Protein AF-Q5GEM1-F1 (afdb_monomer_lite)

Foldseek 3Di:
DPDDDDDDFPDAQLQAVVRHQPPNHDPHGRALVVCCVVPVDDPVPCPAAEAEDEQWDKAFDDGDDPFFDPDVVQVLLQVLVVQADPPPRGGIGIGGDDPVVVVSSCVRRVHPYYDYPDPVSVD

Secondary structure (DSSP, 8-state):
----------S-GGG-TTTSSTTSS-SS--STHHHHHHH---GGG----EEEEESSEEE-SSS--TTB--SHHHHHHHHHTT-B-TTT-PBPEEE---HHHHHHHHHHHT--EEEEE-GGG--

Sequence (123 aa):
DGKDIMFEGAQGSLLDIDHGTYPYVTSSNTTAGGIATGSGFGPMYLDYILGITKAYTTRVGSGPFPTELFDDVGAFLAKRGHEFGATTGRARRCGWFDAVILRRAIEINSISGLCLTKLDVLD

pLDDT: mean 95.92, std 5.17, range [71.44, 98.75]

Structure (mmCIF, N/CA/C/O backbone):
data_AF-Q5GEM1-F1
#
_entry.id   AF-Q5GEM1-F1
#
loop_
_atom_site.group_PDB
_atom_site.id
_atom_site.type_symbol
_atom_site.label_atom_id
_atom_site.label_alt_id
_atom_site.label_comp_id
_atom_site.label_asym_id
_atom_site.label_entity_id
_atom_site.label_seq_id
_atom_site.pdbx_PDB_ins_code
_atom_site.Cartn_x
_atom_site.Cartn_y
_atom_site.Cartn_z
_atom_site.occupancy
_atom_site.B_iso_or_equiv
_atom_site.auth_seq_id
_atom_site.auth_comp_id
_atom_site.auth_asym_id
_atom_site.auth_atom_id
_atom_site.pdbx_PDB_model_num
ATOM 1 N N . ASP A 1 1 ? -26.932 7.403 14.876 1.00 78.12 1 ASP A N 1
ATOM 2 C CA . ASP A 1 1 ? -27.743 7.000 13.706 1.00 78.12 1 ASP A CA 1
ATOM 3 C C . ASP A 1 1 ? -27.438 5.610 13.146 1.00 78.12 1 ASP A C 1
ATOM 5 O O . ASP A 1 1 ? -28.176 5.195 12.265 1.00 78.12 1 ASP A O 1
ATOM 9 N N . GLY A 1 2 ? -26.402 4.887 13.612 1.00 85.56 2 GLY A N 1
ATOM 10 C CA . GLY A 1 2 ? -26.115 3.525 13.118 1.00 85.56 2 GLY A CA 1
ATOM 11 C C . GLY A 1 2 ? -25.787 3.461 11.623 1.00 85.56 2 GLY A C 1
ATOM 12 O O . GLY A 1 2 ? -26.094 2.469 10.976 1.00 85.56 2 GLY A O 1
ATOM 13 N N . LYS A 1 3 ? -25.242 4.549 11.069 1.00 93.62 3 LYS A N 1
ATOM 14 C CA . LYS A 1 3 ? -24.854 4.636 9.660 1.00 93.62 3 LYS A CA 1
ATOM 15 C C . LYS A 1 3 ? -23.455 4.068 9.479 1.00 93.62 3 LYS A C 1
ATOM 17 O O . LYS A 1 3 ? -22.603 4.278 10.341 1.00 93.62 3 LYS A O 1
ATOM 22 N N . ASP A 1 4 ? -23.229 3.454 8.330 1.00 95.31 4 ASP A N 1
ATOM 23 C CA . ASP A 1 4 ? -21.904 3.011 7.922 1.00 95.31 4 ASP A CA 1
ATOM 24 C C . ASP A 1 4 ? -21.006 4.213 7.602 1.00 95.31 4 ASP A C 1
ATOM 26 O O . ASP A 1 4 ? -21.454 5.226 7.051 1.00 95.31 4 ASP A O 1
ATOM 30 N N . ILE A 1 5 ? -19.727 4.095 7.952 1.00 96.19 5 ILE A N 1
ATOM 31 C CA . ILE A 1 5 ? -18.697 5.103 7.697 1.00 96.19 5 ILE A CA 1
ATOM 32 C C . ILE A 1 5 ? -17.590 4.441 6.883 1.00 96.19 5 ILE A C 1
ATOM 34 O O . ILE A 1 5 ? -17.138 3.348 7.211 1.00 96.19 5 ILE A O 1
ATOM 38 N N . MET A 1 6 ? -17.136 5.124 5.834 1.00 97.69 6 MET A N 1
ATOM 39 C CA . MET A 1 6 ? -15.976 4.710 5.051 1.00 97.69 6 MET A CA 1
ATOM 40 C C . MET A 1 6 ? -14.823 5.678 5.302 1.00 97.69 6 MET A C 1
ATOM 42 O O . MET A 1 6 ? -14.985 6.889 5.151 1.00 97.69 6 MET A O 1
ATOM 46 N N . PHE A 1 7 ? -13.657 5.134 5.644 1.00 98.12 7 PHE A N 1
ATOM 47 C CA . PHE A 1 7 ? -12.411 5.888 5.733 1.00 98.12 7 PHE A CA 1
ATOM 48 C C . PHE A 1 7 ? -11.565 5.609 4.492 1.00 98.12 7 PHE A C 1
ATOM 50 O O . PHE A 1 7 ? -11.200 4.466 4.226 1.00 98.12 7 PHE A O 1
ATOM 57 N N . GLU A 1 8 ? -11.243 6.655 3.736 1.00 98.25 8 GLU A N 1
ATOM 58 C CA . GLU A 1 8 ? -10.383 6.552 2.558 1.00 98.25 8 GLU A CA 1
ATOM 59 C C . GLU A 1 8 ? -8.937 6.900 2.929 1.00 98.25 8 GLU A C 1
ATOM 61 O O . GLU A 1 8 ? -8.621 8.037 3.281 1.00 98.25 8 GLU A O 1
ATOM 66 N N . GLY A 1 9 ? -8.048 5.908 2.858 1.00 96.44 9 GLY A N 1
ATOM 67 C CA . GLY A 1 9 ? -6.614 6.111 3.035 1.00 96.44 9 GLY A CA 1
ATOM 68 C C . GLY A 1 9 ? -5.961 6.647 1.761 1.00 96.44 9 GLY A C 1
ATOM 69 O O . GLY A 1 9 ? -6.189 6.128 0.670 1.00 96.44 9 GLY A O 1
ATOM 70 N N . ALA A 1 10 ? -5.098 7.650 1.902 1.00 95.56 10 ALA A N 1
ATOM 71 C CA . ALA A 1 10 ? -4.228 8.099 0.821 1.00 95.56 10 ALA A CA 1
ATOM 72 C C . ALA A 1 10 ? -2.866 7.389 0.883 1.00 95.56 10 ALA A C 1
ATOM 74 O O . ALA A 1 10 ? -2.405 6.983 1.948 1.00 95.56 10 ALA A O 1
ATOM 75 N N . GLN A 1 11 ? -2.182 7.321 -0.265 1.00 95.38 11 GLN A N 1
ATOM 76 C CA . GLN A 1 11 ? -0.851 6.714 -0.416 1.00 95.38 11 GLN A CA 1
ATOM 77 C C . GLN A 1 11 ? -0.881 5.187 -0.207 1.00 95.38 11 GLN A C 1
ATOM 79 O O . GLN A 1 11 ? -1.781 4.525 -0.714 1.00 95.38 11 GLN A O 1
ATOM 84 N N . GLY A 1 12 ? 0.138 4.596 0.420 1.00 96.06 12 GLY A N 1
ATOM 85 C CA . GLY A 1 12 ? 0.194 3.156 0.669 1.00 96.06 12 GLY A CA 1
ATOM 86 C C . GLY A 1 12 ? 1.157 2.830 1.801 1.00 96.06 12 GLY A C 1
ATOM 87 O O . GLY A 1 12 ? 2.094 3.587 2.033 1.00 96.06 12 GLY A O 1
ATOM 88 N N . SER A 1 13 ? 0.958 1.694 2.476 1.00 97.00 13 SER A N 1
ATOM 89 C CA . SER A 1 13 ? 1.590 1.404 3.775 1.00 97.00 13 SER A CA 1
ATOM 90 C C . SER A 1 13 ? 3.121 1.443 3.783 1.00 97.00 13 SER A C 1
ATOM 92 O O . SER A 1 13 ? 3.716 1.746 4.809 1.00 97.00 13 SER A O 1
ATOM 94 N N . LEU A 1 14 ? 3.785 1.186 2.651 1.00 96.62 14 LEU A N 1
ATOM 95 C CA . LEU A 1 14 ? 5.248 1.305 2.559 1.00 96.62 14 LEU A CA 1
ATOM 96 C C . LEU A 1 14 ? 5.770 2.746 2.431 1.00 96.62 14 LEU A C 1
ATOM 98 O O . LEU A 1 14 ? 6.984 2.959 2.391 1.00 96.62 14 LEU A O 1
ATOM 102 N N . LEU A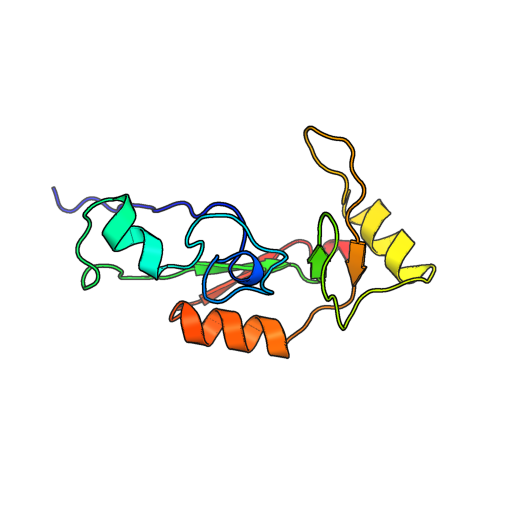 1 15 ? 4.873 3.726 2.373 1.00 97.88 15 LEU A N 1
ATOM 103 C CA . LEU A 1 15 ? 5.174 5.151 2.464 1.00 97.88 15 LEU A CA 1
ATOM 104 C C . LEU A 1 15 ? 4.843 5.722 3.848 1.00 97.88 15 LEU A C 1
ATOM 106 O O . LEU A 1 15 ? 5.004 6.922 4.032 1.00 97.88 15 LEU A O 1
ATOM 110 N N . ASP A 1 16 ? 4.393 4.900 4.798 1.00 98.50 16 ASP A N 1
ATOM 111 C CA . ASP A 1 16 ? 4.195 5.301 6.193 1.00 98.50 16 ASP A CA 1
ATOM 112 C C . ASP A 1 16 ? 5.500 5.836 6.804 1.00 98.50 16 ASP A C 1
ATOM 114 O O . ASP A 1 16 ? 6.572 5.286 6.544 1.00 98.50 16 ASP A O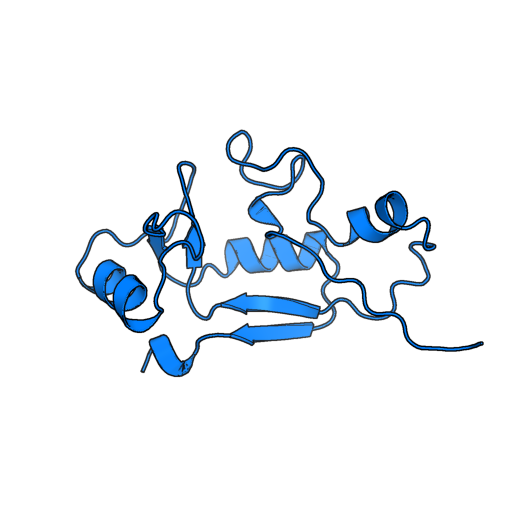 1
ATOM 118 N N . ILE A 1 17 ? 5.416 6.906 7.598 1.00 98.44 17 ILE A N 1
ATOM 119 C CA . ILE A 1 17 ? 6.593 7.552 8.191 1.00 98.44 17 ILE A CA 1
ATOM 120 C C . ILE A 1 17 ? 7.397 6.621 9.117 1.00 98.44 17 ILE A C 1
ATOM 122 O O . ILE A 1 17 ? 8.626 6.685 9.111 1.00 98.44 17 ILE A O 1
ATOM 126 N N . ASP A 1 18 ? 6.725 5.728 9.847 1.00 98.12 18 ASP A N 1
ATOM 127 C CA . ASP A 1 18 ? 7.344 4.836 10.834 1.00 98.12 18 ASP A CA 1
ATOM 128 C C . ASP A 1 18 ? 7.575 3.430 10.275 1.00 98.12 18 ASP A C 1
ATOM 130 O O . ASP A 1 18 ? 8.543 2.747 10.618 1.00 98.12 18 ASP A O 1
ATOM 134 N N . HIS A 1 19 ? 6.660 2.968 9.423 1.00 97.88 19 HIS A N 1
ATOM 135 C CA . HIS A 1 19 ? 6.623 1.579 8.963 1.00 97.88 19 HIS A CA 1
ATOM 136 C C . HIS A 1 19 ? 6.988 1.395 7.490 1.00 97.88 19 HIS A C 1
ATOM 138 O O . HIS A 1 19 ? 7.076 0.260 7.010 1.00 97.88 19 HIS A O 1
ATOM 144 N N . GLY A 1 20 ? 7.196 2.495 6.771 1.00 97.25 20 GLY A N 1
ATOM 145 C CA . GLY A 1 20 ? 7.608 2.489 5.382 1.00 97.25 20 GLY A CA 1
ATOM 146 C C . GLY A 1 20 ? 9.113 2.339 5.186 1.00 97.25 20 GLY A C 1
ATOM 147 O O . GLY A 1 20 ? 9.896 2.098 6.103 1.00 97.25 20 GLY A O 1
ATOM 148 N N . THR A 1 21 ? 9.544 2.495 3.937 1.00 97.12 21 THR A N 1
ATOM 149 C CA . THR A 1 21 ? 10.959 2.392 3.553 1.00 97.12 21 THR A CA 1
ATOM 150 C C . THR A 1 21 ? 11.727 3.680 3.863 1.00 97.12 21 THR A C 1
ATOM 152 O O . THR A 1 21 ? 12.175 4.362 2.938 1.00 97.12 21 THR A O 1
ATOM 155 N N . TYR A 1 22 ? 11.831 4.059 5.140 1.00 96.75 22 TYR A N 1
ATOM 156 C CA . TYR A 1 22 ? 12.516 5.284 5.571 1.00 96.75 22 TYR A CA 1
ATOM 157 C C . TYR A 1 22 ? 13.955 5.358 5.007 1.00 96.75 22 TYR A C 1
ATOM 159 O O . TYR A 1 22 ? 14.646 4.337 4.985 1.00 96.75 22 TYR A O 1
ATOM 167 N N . PRO A 1 23 ? 14.437 6.526 4.526 1.00 97.19 23 PRO A N 1
ATOM 168 C CA . PRO A 1 23 ? 13.798 7.852 4.534 1.00 97.19 23 PRO A CA 1
ATOM 169 C C . PRO A 1 23 ? 12.870 8.121 3.337 1.00 97.19 23 PRO A C 1
ATOM 171 O O . PRO A 1 23 ? 12.388 9.235 3.157 1.00 97.19 23 PRO A O 1
ATOM 174 N N . TYR A 1 24 ? 12.615 7.126 2.488 1.00 97.50 24 TYR A N 1
ATOM 175 C CA . TYR A 1 24 ? 11.839 7.276 1.257 1.00 97.50 24 TYR A CA 1
ATOM 176 C C . TYR A 1 24 ? 10.342 7.051 1.503 1.00 97.50 24 TYR A C 1
ATOM 178 O O . TYR A 1 24 ? 9.735 6.130 0.944 1.00 97.50 24 TYR A O 1
ATOM 186 N N . VAL A 1 25 ? 9.783 7.876 2.382 1.00 98.12 25 VAL A N 1
ATOM 187 C CA . VAL A 1 25 ? 8.419 7.789 2.917 1.00 98.12 25 VAL A CA 1
ATOM 188 C C . VAL A 1 25 ? 7.731 9.149 2.824 1.00 98.12 25 VAL A C 1
ATOM 190 O O . VAL A 1 25 ? 8.334 10.139 2.405 1.00 98.12 25 VAL A O 1
ATOM 193 N N . THR A 1 26 ? 6.450 9.204 3.171 1.00 97.06 26 THR A N 1
ATOM 194 C CA . THR A 1 26 ? 5.764 10.473 3.404 1.00 97.06 26 THR A CA 1
ATOM 195 C C . THR A 1 26 ? 5.964 10.952 4.843 1.00 97.06 26 THR A C 1
ATOM 197 O O . THR A 1 26 ? 6.618 10.294 5.646 1.00 97.06 26 THR A O 1
ATOM 200 N N . SER A 1 27 ? 5.419 12.120 5.169 1.00 97.31 27 SER A N 1
ATOM 201 C CA . SER A 1 27 ? 5.559 12.754 6.482 1.00 97.31 27 SER A CA 1
ATOM 202 C C . SER A 1 27 ? 4.426 12.406 7.454 1.00 97.31 27 SER A C 1
ATOM 204 O O . SER A 1 27 ? 4.267 13.086 8.463 1.00 97.31 27 SER A O 1
ATOM 206 N N . SER A 1 28 ? 3.602 11.406 7.140 1.00 97.56 28 SER A N 1
ATOM 207 C CA . SER A 1 28 ? 2.448 11.003 7.946 1.00 97.56 28 SER A CA 1
ATOM 208 C C . SER A 1 28 ? 2.301 9.488 7.996 1.00 97.56 28 SER A C 1
ATOM 210 O O . SER A 1 28 ? 2.879 8.757 7.186 1.00 97.56 28 SER A O 1
ATOM 212 N N . ASN A 1 29 ? 1.485 9.008 8.932 1.00 98.38 29 ASN A N 1
ATOM 213 C CA . ASN A 1 29 ? 1.068 7.615 8.929 1.00 98.38 29 ASN A CA 1
ATOM 214 C C . ASN A 1 29 ? 0.074 7.368 7.785 1.00 98.38 29 ASN A C 1
ATOM 216 O O . ASN A 1 29 ? -0.835 8.162 7.546 1.00 98.38 29 ASN A O 1
ATOM 220 N N . THR A 1 30 ? 0.274 6.266 7.070 1.00 98.38 30 THR A N 1
ATOM 221 C CA . THR A 1 30 ? -0.567 5.809 5.944 1.00 98.38 30 THR A CA 1
ATOM 222 C C . THR A 1 30 ? -1.196 4.447 6.224 1.00 98.38 30 THR A C 1
ATOM 224 O O . THR A 1 30 ? -1.828 3.837 5.363 1.00 98.38 30 THR A O 1
ATOM 227 N N . THR A 1 31 ? -0.987 3.947 7.437 1.00 98.31 31 THR A N 1
ATOM 228 C CA . THR A 1 31 ? -1.564 2.709 7.945 1.00 98.31 31 THR A CA 1
ATOM 229 C C . THR A 1 31 ? -2.941 2.955 8.560 1.00 98.31 31 THR A C 1
ATOM 231 O O . THR A 1 31 ? -3.300 4.084 8.899 1.00 98.31 31 THR A O 1
ATOM 234 N N . ALA A 1 32 ? -3.713 1.884 8.751 1.00 98.12 32 ALA A N 1
ATOM 235 C CA . ALA A 1 32 ? -5.040 1.925 9.362 1.00 98.12 32 ALA A CA 1
ATOM 236 C C . ALA A 1 32 ? -5.029 2.561 10.765 1.00 98.12 32 ALA A C 1
ATOM 238 O O . ALA A 1 32 ? -6.005 3.195 11.160 1.00 98.12 32 ALA A O 1
ATOM 239 N N . GLY A 1 33 ? -3.906 2.475 11.490 1.00 97.12 33 GLY A N 1
ATOM 240 C CA . GLY A 1 33 ? -3.732 3.142 12.784 1.00 97.12 33 GLY A CA 1
ATOM 241 C C . GLY A 1 33 ? -3.899 4.666 12.720 1.00 97.12 33 GLY A C 1
ATOM 242 O O . GLY A 1 33 ? -4.373 5.270 13.682 1.00 97.12 33 GLY A O 1
ATOM 243 N N . GLY A 1 34 ? -3.600 5.286 11.571 1.00 97.69 34 GLY A N 1
ATOM 244 C CA . GLY A 1 34 ? -3.791 6.720 11.346 1.00 97.69 34 GLY A CA 1
ATOM 245 C C . GLY A 1 34 ? -5.259 7.160 11.313 1.00 97.69 34 GLY A C 1
ATOM 246 O O . GLY A 1 34 ? -5.539 8.344 11.485 1.00 97.69 34 GLY A O 1
ATOM 247 N N . ILE A 1 35 ? -6.212 6.235 11.140 1.00 97.81 35 ILE A N 1
ATOM 248 C CA . ILE A 1 35 ? -7.645 6.565 11.129 1.00 97.81 35 ILE A CA 1
ATOM 249 C C . ILE A 1 35 ? -8.073 7.103 12.493 1.00 97.81 35 ILE A C 1
ATOM 251 O O . ILE A 1 35 ? -8.735 8.139 12.560 1.00 97.81 35 ILE A O 1
ATOM 255 N N . ALA A 1 36 ? -7.679 6.437 13.581 1.00 97.56 36 ALA A N 1
ATOM 256 C CA . ALA A 1 36 ? -8.117 6.816 14.919 1.00 97.56 36 ALA A CA 1
ATOM 257 C C . ALA A 1 36 ? -7.597 8.205 15.315 1.00 97.56 36 ALA A C 1
ATOM 259 O O . ALA A 1 36 ? -8.361 9.059 15.763 1.00 97.56 36 ALA A O 1
ATOM 260 N N . THR A 1 37 ? -6.309 8.464 15.086 1.00 97.50 37 THR A N 1
ATOM 261 C CA . THR A 1 37 ? -5.692 9.762 15.392 1.00 97.50 37 THR A CA 1
ATOM 262 C C . THR A 1 37 ? -6.132 10.864 14.427 1.00 97.50 37 THR A C 1
ATOM 264 O O . THR A 1 37 ? -6.304 12.002 14.855 1.00 97.50 37 THR A O 1
ATOM 267 N N . GLY A 1 38 ? -6.349 10.545 13.147 1.00 97.06 38 GLY A N 1
ATOM 268 C CA . GLY A 1 38 ? -6.714 11.519 12.116 1.00 97.06 38 GLY A CA 1
ATOM 269 C C . GLY A 1 38 ? -8.189 11.927 12.106 1.00 97.06 38 GLY A C 1
ATOM 270 O O . GLY A 1 38 ? -8.505 13.043 11.704 1.00 97.06 38 GLY A O 1
ATOM 271 N N . SER A 1 39 ? -9.095 11.052 12.552 1.00 96.62 39 SER A N 1
ATOM 272 C CA . SER A 1 39 ? -10.546 11.314 12.559 1.00 96.62 39 SER A CA 1
ATOM 273 C C . SER A 1 39 ? -11.146 11.489 13.956 1.00 96.62 39 SER A C 1
ATOM 275 O O . SER A 1 39 ? -12.271 11.970 14.082 1.00 96.62 39 SER A O 1
ATOM 277 N N . GLY A 1 40 ? -10.431 11.073 15.008 1.00 96.38 40 GLY A N 1
ATOM 278 C CA . GLY A 1 40 ? -10.977 10.958 16.361 1.00 96.38 40 GLY A CA 1
ATOM 279 C C . GLY A 1 40 ? -11.910 9.756 16.555 1.00 96.38 40 GLY A C 1
ATOM 280 O O . GLY A 1 40 ? -12.519 9.625 17.617 1.00 96.38 40 GLY A O 1
ATOM 281 N N . PHE A 1 41 ? -12.044 8.878 15.554 1.00 95.69 41 PHE A N 1
ATOM 282 C CA . PHE A 1 41 ? -12.853 7.669 15.660 1.00 95.69 41 PHE A CA 1
ATOM 283 C C . PHE A 1 41 ? -12.169 6.629 16.553 1.00 95.69 41 PHE A C 1
ATOM 285 O O . PHE A 1 41 ? -10.956 6.427 16.493 1.00 95.69 41 PHE A O 1
ATOM 292 N N . GLY A 1 42 ? -12.944 5.966 17.410 1.00 97.12 42 GLY A N 1
ATOM 293 C CA . GLY A 1 42 ? -12.394 4.989 18.346 1.00 97.12 42 GLY A CA 1
ATOM 294 C C . GLY A 1 42 ? -11.756 3.804 17.606 1.00 97.12 42 GLY A C 1
ATOM 295 O O . GLY A 1 42 ? -12.414 3.215 16.751 1.00 97.12 42 GLY A O 1
ATOM 296 N N . PRO A 1 43 ? -10.519 3.389 17.943 1.00 96.38 43 PRO A N 1
ATOM 297 C CA . PRO A 1 43 ? -9.833 2.308 17.229 1.00 96.38 43 PRO A CA 1
ATOM 298 C C . PRO A 1 43 ? -10.535 0.948 17.368 1.00 96.38 43 PRO A C 1
ATOM 300 O O . PRO A 1 43 ? -10.379 0.094 16.504 1.00 96.38 43 PRO A O 1
ATOM 303 N N . MET A 1 44 ? -11.337 0.748 18.422 1.00 97.06 44 MET A N 1
ATOM 304 C CA . MET A 1 44 ? -12.135 -0.474 18.604 1.00 97.06 44 MET A CA 1
ATOM 305 C C . MET A 1 44 ? -13.347 -0.571 17.666 1.00 97.06 44 MET A C 1
ATOM 307 O O . MET A 1 44 ? -14.000 -1.606 17.651 1.00 97.06 44 MET A O 1
ATOM 311 N N . TYR A 1 45 ? -13.663 0.492 16.924 1.00 95.62 45 TYR A N 1
ATOM 312 C CA . TYR A 1 45 ? -14.792 0.542 15.991 1.00 95.62 45 TYR A CA 1
ATOM 313 C C . TYR A 1 45 ? -14.355 0.354 14.528 1.00 95.62 45 TYR A C 1
ATOM 315 O O . TYR A 1 45 ? -15.130 0.596 13.609 1.00 95.62 45 TYR A O 1
ATOM 323 N N . LEU A 1 46 ? -13.094 -0.016 14.285 1.00 96.38 46 LEU A N 1
ATOM 324 C CA . LEU A 1 46 ? -12.619 -0.355 12.945 1.00 96.38 46 LEU A CA 1
ATOM 325 C C . LEU A 1 46 ? -13.039 -1.790 12.610 1.00 96.38 46 LEU A C 1
ATOM 327 O O . LEU A 1 46 ? -12.300 -2.738 12.867 1.00 96.38 46 LEU 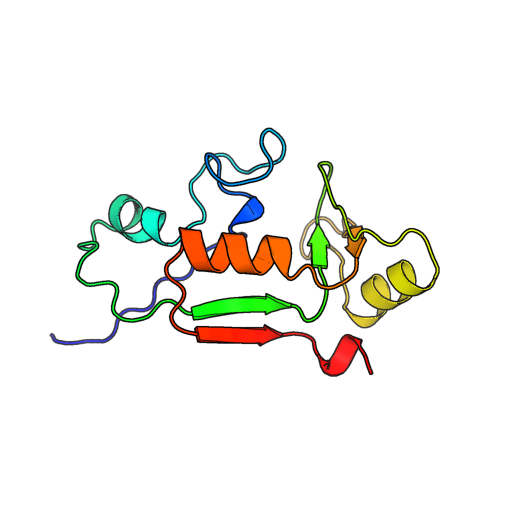A O 1
ATOM 331 N N . ASP A 1 47 ? -14.240 -1.931 12.052 1.00 97.00 47 ASP A N 1
ATOM 332 C CA . ASP A 1 47 ? -14.891 -3.233 11.852 1.00 97.00 47 ASP A CA 1
ATOM 333 C C . ASP A 1 47 ? -14.285 -4.058 10.704 1.00 97.00 47 ASP A C 1
ATOM 335 O O . ASP A 1 47 ? -14.219 -5.286 10.775 1.00 97.00 47 ASP A O 1
ATOM 339 N N . TYR A 1 48 ? -13.851 -3.396 9.628 1.00 98.38 48 TYR A N 1
ATOM 340 C CA . TYR A 1 48 ? -13.294 -4.049 8.445 1.00 98.38 48 TYR A CA 1
ATOM 341 C C . TYR A 1 48 ? -12.223 -3.183 7.786 1.00 98.38 48 TYR A C 1
ATOM 343 O O . TYR A 1 48 ? -12.444 -2.004 7.512 1.00 98.38 48 TYR A O 1
ATOM 351 N N . ILE A 1 49 ? -11.076 -3.785 7.471 1.00 98.62 49 ILE A N 1
ATOM 352 C CA . ILE A 1 49 ? -9.957 -3.108 6.810 1.00 98.62 49 ILE A CA 1
ATOM 353 C C . ILE A 1 49 ? -9.713 -3.772 5.455 1.00 98.62 49 ILE A C 1
ATOM 355 O O . ILE A 1 49 ? -9.191 -4.887 5.378 1.00 98.62 49 ILE A O 1
ATOM 359 N N . LEU A 1 50 ? -10.094 -3.083 4.375 1.00 98.75 50 LEU A N 1
ATOM 360 C CA . LEU A 1 50 ? -9.865 -3.539 3.005 1.00 98.75 50 LEU A CA 1
ATOM 361 C C . LEU A 1 50 ? -8.481 -3.089 2.519 1.00 98.75 50 LEU A C 1
ATOM 363 O O . LEU A 1 50 ? -8.229 -1.901 2.334 1.00 98.75 50 LEU A O 1
ATOM 367 N N . GLY A 1 51 ? -7.591 -4.042 2.260 1.00 98.50 51 GLY A N 1
ATOM 368 C CA . GLY A 1 51 ? -6.297 -3.782 1.642 1.00 98.50 51 GLY A CA 1
ATOM 369 C C . GLY A 1 51 ? -6.408 -3.690 0.125 1.00 98.50 51 GLY A C 1
ATOM 370 O O . GLY A 1 51 ? -6.828 -4.647 -0.522 1.00 98.50 51 GLY A O 1
ATOM 371 N N . ILE A 1 52 ? -5.983 -2.573 -0.463 1.00 98.56 52 ILE A N 1
ATOM 372 C CA . ILE A 1 52 ? -5.903 -2.437 -1.921 1.00 98.56 52 ILE A CA 1
ATOM 373 C C . ILE A 1 52 ? -4.493 -2.797 -2.373 1.00 98.56 52 ILE A C 1
ATOM 375 O O . ILE A 1 52 ? -3.520 -2.159 -1.973 1.00 98.56 52 ILE A O 1
ATOM 379 N N . THR A 1 53 ? -4.376 -3.807 -3.227 1.00 98.31 53 THR A N 1
ATOM 380 C CA . THR A 1 53 ? -3.095 -4.213 -3.806 1.00 98.31 53 THR A CA 1
ATOM 381 C C . THR A 1 53 ? -3.215 -4.365 -5.316 1.00 98.31 53 THR A C 1
ATOM 383 O O . THR A 1 53 ? -4.266 -4.722 -5.848 1.00 98.31 53 THR A O 1
ATOM 386 N N . LYS A 1 54 ? -2.150 -4.040 -6.042 1.00 98.44 54 LYS A N 1
ATOM 387 C CA . LYS A 1 54 ? -2.074 -4.256 -7.490 1.00 98.44 54 LYS A CA 1
ATOM 388 C C . LYS A 1 54 ? -1.529 -5.654 -7.771 1.00 98.44 54 LYS A C 1
ATOM 390 O O . LYS A 1 54 ? -0.776 -6.202 -6.971 1.00 98.44 54 LYS A O 1
ATOM 395 N N . ALA A 1 55 ? -1.837 -6.190 -8.948 1.00 98.44 55 ALA A N 1
ATOM 396 C CA . ALA A 1 55 ? -1.273 -7.448 -9.441 1.00 98.44 55 ALA A CA 1
ATOM 397 C C . ALA A 1 55 ? 0.248 -7.394 -9.704 1.00 98.44 55 ALA A C 1
ATOM 399 O O . ALA A 1 55 ? 0.879 -8.421 -9.922 1.00 98.44 55 ALA A O 1
ATOM 400 N N . TYR A 1 56 ? 0.848 -6.205 -9.655 1.00 98.50 56 TYR A N 1
ATOM 401 C CA . TYR A 1 56 ? 2.281 -5.944 -9.771 1.00 98.50 56 TYR A CA 1
ATOM 402 C C . TYR A 1 56 ? 2.640 -4.710 -8.934 1.00 98.50 56 TYR A C 1
ATOM 404 O O . TYR A 1 56 ? 1.767 -3.932 -8.545 1.00 98.50 56 TYR A O 1
ATOM 412 N N . THR A 1 57 ? 3.919 -4.499 -8.643 1.00 98.19 57 THR A N 1
ATOM 413 C CA . THR A 1 57 ? 4.350 -3.420 -7.748 1.00 98.19 57 THR A CA 1
ATOM 414 C C . THR A 1 57 ? 4.754 -2.183 -8.544 1.00 98.19 57 THR A C 1
ATOM 416 O O . THR A 1 57 ? 5.344 -2.276 -9.621 1.00 98.19 57 THR A O 1
ATOM 419 N N . THR A 1 58 ? 4.462 -0.997 -8.008 1.00 97.31 58 THR A N 1
ATOM 420 C CA . THR A 1 58 ? 4.894 0.275 -8.603 1.00 97.31 58 THR A CA 1
ATOM 421 C C . THR A 1 58 ? 5.389 1.244 -7.549 1.00 97.31 58 THR A C 1
ATOM 42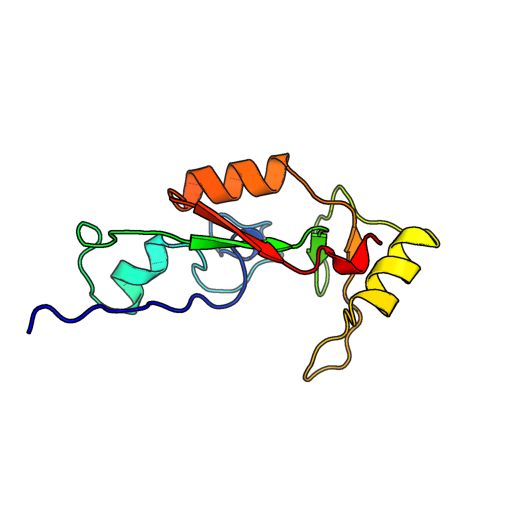3 O O . THR A 1 58 ? 4.790 1.332 -6.477 1.00 97.31 58 THR A O 1
ATOM 426 N N . ARG A 1 59 ? 6.398 2.049 -7.883 1.00 96.19 59 ARG A N 1
ATOM 427 C CA . ARG A 1 59 ? 6.935 3.094 -7.007 1.00 96.19 59 ARG A CA 1
ATOM 428 C C . ARG A 1 59 ? 7.160 4.392 -7.779 1.00 96.19 59 AR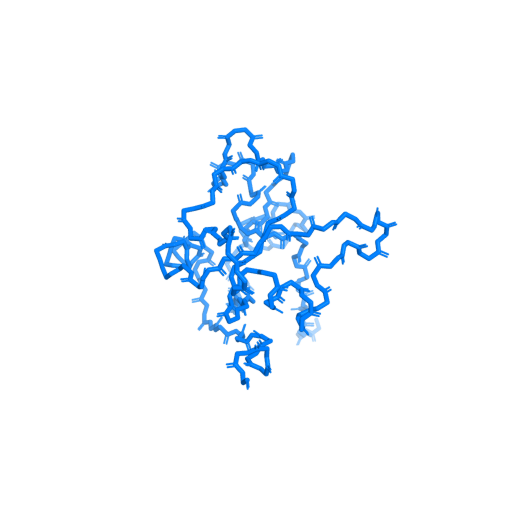G A C 1
ATOM 430 O O . ARG A 1 59 ? 7.711 4.384 -8.874 1.00 96.19 59 ARG A O 1
ATOM 437 N N . VAL A 1 60 ? 6.761 5.526 -7.202 1.00 93.62 60 VAL A N 1
ATOM 438 C CA . VAL A 1 60 ? 7.169 6.855 -7.691 1.00 93.62 60 VAL A CA 1
ATOM 439 C C . VAL A 1 60 ? 8.390 7.308 -6.897 1.00 93.62 60 VAL A C 1
ATOM 441 O O . VAL A 1 60 ? 8.386 7.239 -5.671 1.00 93.62 60 VAL A O 1
ATOM 444 N N . GLY A 1 61 ? 9.406 7.826 -7.587 1.00 90.06 61 GLY A N 1
ATOM 445 C CA . GLY A 1 61 ? 10.604 8.372 -6.950 1.00 90.06 61 GLY A CA 1
ATOM 446 C C . GLY A 1 61 ? 11.626 7.315 -6.519 1.00 90.06 61 GLY A C 1
ATOM 447 O O . GLY A 1 61 ? 11.587 6.151 -6.929 1.00 90.06 61 GLY A O 1
ATOM 448 N N . SER A 1 62 ? 12.589 7.754 -5.711 1.00 92.56 62 SER A N 1
ATOM 449 C CA . SER A 1 62 ? 13.700 6.937 -5.222 1.00 92.56 62 SER A CA 1
ATOM 450 C C . SER A 1 62 ? 13.287 6.014 -4.068 1.00 92.56 62 SER A C 1
ATOM 452 O O . SER A 1 62 ? 12.152 6.050 -3.584 1.00 92.56 62 SER A O 1
ATOM 454 N N . GLY A 1 63 ? 14.215 5.151 -3.657 1.00 96.12 63 GLY A N 1
ATOM 455 C CA . GLY A 1 63 ? 14.063 4.212 -2.548 1.00 96.12 63 GLY A CA 1
ATOM 456 C C . GLY A 1 63 ? 14.117 2.750 -2.984 1.00 96.12 63 GLY A C 1
ATOM 457 O O . GLY A 1 63 ? 14.096 2.466 -4.188 1.00 96.12 63 GLY A O 1
ATOM 458 N N . PRO A 1 64 ? 14.215 1.821 -2.022 1.00 97.06 64 PRO A N 1
ATOM 459 C CA . PRO A 1 64 ? 14.373 0.405 -2.313 1.00 97.06 64 PRO A CA 1
ATOM 460 C C . PRO A 1 64 ? 13.143 -0.141 -3.036 1.00 97.06 64 PRO A C 1
ATOM 462 O O . PRO A 1 64 ? 12.002 0.240 -2.745 1.00 97.06 64 PRO A O 1
ATOM 465 N N . PHE A 1 65 ? 13.403 -1.025 -3.995 1.00 98.25 65 PHE A N 1
ATOM 466 C CA . PHE A 1 65 ? 12.380 -1.725 -4.753 1.00 98.25 65 PHE A CA 1
ATOM 467 C C . PHE A 1 65 ? 12.916 -3.106 -5.177 1.00 98.25 65 PHE A C 1
ATOM 469 O O . PHE A 1 65 ? 13.495 -3.234 -6.251 1.00 98.25 65 PHE A O 1
ATOM 476 N N . PRO A 1 66 ? 12.781 -4.131 -4.313 1.00 98.06 66 PRO A N 1
ATOM 477 C CA . PRO A 1 66 ? 13.419 -5.434 -4.521 1.00 98.06 66 PRO A CA 1
ATOM 478 C C . PRO A 1 66 ? 13.021 -6.142 -5.819 1.00 98.06 66 PRO A C 1
ATOM 480 O O . PRO A 1 66 ? 13.841 -6.829 -6.414 1.00 98.06 66 PRO A O 1
ATOM 483 N N . THR A 1 67 ? 11.773 -5.966 -6.256 1.00 98.38 67 THR A N 1
ATOM 484 C CA . THR A 1 67 ? 11.215 -6.619 -7.446 1.00 98.38 67 THR A CA 1
ATOM 485 C C . THR A 1 67 ? 11.200 -5.724 -8.684 1.00 98.38 67 THR A C 1
ATOM 487 O O . THR A 1 67 ? 10.490 -6.032 -9.641 1.00 98.38 67 THR A O 1
ATOM 490 N N . GLU A 1 68 ? 11.935 -4.608 -8.672 1.00 98.62 68 GLU A N 1
ATOM 491 C CA . GLU A 1 68 ? 11.996 -3.687 -9.807 1.00 98.62 68 GLU A CA 1
ATOM 492 C C . GLU A 1 68 ? 12.513 -4.368 -11.077 1.00 98.62 68 GLU A C 1
ATOM 494 O O . GLU A 1 68 ? 13.481 -5.127 -11.050 1.00 98.62 68 GLU A O 1
ATOM 499 N N . LEU A 1 69 ? 11.862 -4.055 -12.196 1.00 98.50 69 LEU A N 1
ATOM 500 C CA . LEU A 1 69 ? 12.194 -4.572 -13.514 1.00 98.50 69 LEU A CA 1
ATOM 501 C C . LEU A 1 69 ? 12.839 -3.481 -14.366 1.00 98.50 69 LEU A C 1
ATOM 503 O O . LEU A 1 69 ? 12.254 -2.421 -14.592 1.00 98.50 69 LEU A O 1
ATOM 507 N N . PHE A 1 70 ? 14.041 -3.776 -14.857 1.00 97.88 70 PHE A N 1
ATOM 508 C CA . PHE A 1 70 ? 14.834 -2.901 -15.730 1.00 97.88 70 PHE A CA 1
ATOM 509 C C . PHE A 1 70 ? 14.852 -3.381 -17.189 1.00 97.88 70 PHE A C 1
ATOM 511 O O . PHE A 1 70 ? 15.681 -2.936 -17.980 1.00 97.88 70 PHE A O 1
ATOM 518 N N . ASP A 1 71 ? 13.969 -4.315 -17.526 1.00 97.94 71 ASP A N 1
ATOM 519 C CA . ASP A 1 71 ? 13.861 -4.964 -18.826 1.00 97.94 71 ASP A CA 1
ATOM 520 C C . ASP A 1 71 ? 12.546 -4.598 -19.540 1.00 97.94 71 ASP A C 1
ATOM 522 O O . ASP A 1 71 ? 11.757 -3.756 -19.088 1.00 97.94 71 ASP A O 1
ATOM 526 N N . ASP A 1 72 ? 12.305 -5.249 -20.678 1.00 97.94 72 ASP A N 1
ATOM 527 C CA . ASP A 1 72 ? 11.119 -5.028 -21.505 1.00 97.94 72 ASP A CA 1
ATOM 528 C C . ASP A 1 72 ? 9.811 -5.370 -20.774 1.00 97.94 72 ASP A C 1
ATOM 530 O O . ASP A 1 72 ? 8.765 -4.797 -21.090 1.00 97.94 72 ASP A O 1
ATOM 534 N N . VAL A 1 73 ? 9.851 -6.246 -19.762 1.00 98.06 73 VAL A N 1
ATOM 535 C CA . VAL A 1 73 ? 8.674 -6.574 -18.946 1.00 98.06 73 VAL A CA 1
ATOM 536 C C . VAL A 1 73 ? 8.306 -5.389 -18.058 1.00 98.06 73 VAL A C 1
ATOM 538 O O . VAL A 1 73 ? 7.136 -5.007 -17.991 1.00 98.06 73 VAL A O 1
ATOM 541 N N . GLY A 1 74 ? 9.292 -4.740 -17.433 1.00 97.69 74 GLY A N 1
ATOM 542 C CA . GLY A 1 74 ? 9.071 -3.502 -16.681 1.00 97.69 74 GLY A CA 1
ATOM 543 C C . GLY A 1 74 ? 8.451 -2.398 -17.544 1.00 97.69 74 GLY A C 1
ATOM 544 O O . GLY A 1 74 ? 7.483 -1.749 -17.134 1.00 97.69 74 GLY A O 1
ATOM 545 N N . ALA A 1 75 ? 8.956 -2.230 -18.770 1.00 96.62 75 ALA A N 1
ATOM 546 C CA . ALA A 1 75 ? 8.419 -1.271 -19.736 1.00 96.62 75 ALA A CA 1
ATOM 547 C C . ALA A 1 75 ? 6.991 -1.627 -20.192 1.00 96.62 75 ALA A C 1
ATOM 549 O O . ALA A 1 75 ? 6.136 -0.742 -20.314 1.00 96.62 75 ALA A O 1
ATOM 550 N N . PHE A 1 76 ? 6.711 -2.915 -20.402 1.00 97.44 76 PHE A N 1
ATOM 551 C CA . PHE A 1 76 ? 5.383 -3.419 -20.738 1.00 97.44 76 PHE A CA 1
ATOM 552 C C . PHE A 1 76 ? 4.363 -3.111 -19.637 1.00 97.44 76 PHE A C 1
ATOM 554 O O . PHE A 1 76 ? 3.332 -2.499 -19.927 1.00 97.44 76 PHE A O 1
ATOM 561 N N . LEU A 1 77 ? 4.675 -3.446 -18.378 1.00 98.12 77 LEU A N 1
ATOM 562 C CA . LEU A 1 77 ? 3.810 -3.160 -17.228 1.00 98.12 77 LEU A CA 1
ATOM 563 C C . LEU A 1 77 ? 3.532 -1.660 -17.100 1.00 98.12 77 LEU A C 1
ATOM 565 O O . LEU A 1 77 ? 2.383 -1.257 -16.909 1.00 98.12 77 LEU A O 1
ATOM 569 N N . ALA A 1 78 ? 4.563 -0.825 -17.265 1.00 96.44 78 ALA A N 1
ATOM 570 C CA . ALA A 1 78 ? 4.415 0.622 -17.177 1.00 96.44 78 ALA A CA 1
ATOM 571 C C . ALA A 1 78 ? 3.468 1.174 -18.255 1.00 96.44 78 ALA A C 1
ATOM 573 O O . ALA A 1 78 ? 2.601 2.004 -17.968 1.00 96.44 78 ALA A O 1
ATOM 574 N N . LYS A 1 79 ? 3.612 0.688 -19.495 1.00 95.75 79 LYS A N 1
ATOM 575 C CA . LYS A 1 79 ? 2.787 1.103 -20.632 1.00 95.75 79 LYS A CA 1
ATOM 576 C C . LYS A 1 79 ? 1.353 0.601 -20.502 1.00 95.75 79 LYS A C 1
ATOM 578 O O . LYS A 1 79 ? 0.439 1.417 -20.527 1.00 95.75 79 LYS A O 1
ATOM 583 N N . ARG A 1 80 ? 1.144 -0.711 -20.354 1.00 97.12 80 ARG A N 1
ATOM 584 C CA . ARG A 1 80 ? -0.196 -1.324 -20.299 1.00 97.12 80 ARG A CA 1
ATOM 585 C C . ARG A 1 80 ? -0.966 -0.888 -19.052 1.00 97.12 80 ARG A C 1
ATOM 587 O O . ARG A 1 80 ? -2.161 -0.640 -19.118 1.00 97.12 80 ARG A O 1
ATOM 594 N N . GLY A 1 81 ? -0.265 -0.698 -17.937 1.00 96.62 81 GLY A N 1
ATOM 595 C CA . GLY A 1 81 ? -0.835 -0.200 -16.693 1.00 96.62 81 GLY A CA 1
ATOM 596 C C . GLY A 1 81 ? -1.099 1.306 -16.637 1.00 96.62 81 GLY A C 1
ATOM 597 O O . GLY A 1 81 ? -1.620 1.768 -15.620 1.00 96.62 81 GLY A O 1
ATOM 598 N N . HIS A 1 82 ? -0.732 2.077 -17.668 1.00 95.19 82 HIS A N 1
ATOM 599 C CA . HIS A 1 82 ? -0.746 3.546 -17.651 1.00 95.19 82 HIS A CA 1
ATOM 600 C C . HIS A 1 82 ? -0.055 4.122 -16.399 1.00 95.19 82 HIS A C 1
ATOM 602 O O . HIS A 1 82 ? -0.588 4.987 -15.703 1.00 95.19 82 HIS A O 1
ATOM 608 N N . GLU A 1 83 ? 1.132 3.615 -16.064 1.00 95.38 83 GLU A N 1
ATOM 609 C CA . GLU A 1 83 ? 1.833 3.928 -14.815 1.00 95.38 83 GLU A CA 1
ATOM 610 C C . GLU A 1 83 ? 2.649 5.230 -14.909 1.00 95.38 83 GLU A C 1
ATOM 612 O O . GLU A 1 83 ? 3.854 5.290 -14.656 1.00 95.38 83 GLU A O 1
ATOM 617 N N . PHE A 1 84 ? 1.939 6.311 -15.222 1.00 89.31 84 PHE A N 1
ATOM 618 C CA . PHE A 1 84 ? 2.437 7.682 -15.234 1.00 89.31 84 PHE A CA 1
ATOM 619 C C . PHE A 1 84 ? 1.669 8.513 -14.204 1.00 89.31 84 PHE A C 1
ATOM 621 O O . PHE A 1 84 ? 0.473 8.320 -13.979 1.00 89.31 84 PHE A O 1
ATOM 628 N N . GLY A 1 85 ? 2.359 9.422 -13.515 1.00 78.19 85 GLY A N 1
ATOM 629 C CA . GLY A 1 85 ? 1.737 10.280 -12.510 1.00 78.19 85 GLY A CA 1
ATOM 630 C C . GLY A 1 85 ? 0.640 11.155 -13.120 1.00 78.19 85 GLY A C 1
ATOM 631 O O . GLY A 1 85 ? 0.923 11.933 -14.024 1.00 78.19 85 GLY A O 1
ATOM 632 N N . ALA A 1 86 ? -0.579 11.082 -12.575 1.00 72.94 86 ALA A N 1
ATOM 633 C CA . ALA A 1 86 ? -1.755 11.794 -13.093 1.00 72.94 86 ALA A CA 1
ATOM 634 C C . ALA A 1 86 ? -1.583 13.324 -13.181 1.00 72.94 86 ALA A C 1
ATOM 636 O O . ALA A 1 86 ? -2.194 13.962 -14.029 1.00 72.94 86 ALA A O 1
ATOM 637 N N . THR A 1 87 ? -0.743 13.911 -12.323 1.00 75.50 87 THR A N 1
ATOM 638 C CA . THR A 1 87 ? -0.494 15.364 -12.291 1.00 75.50 87 THR A CA 1
ATOM 639 C C . THR A 1 87 ? 0.895 15.734 -12.807 1.00 75.50 87 THR A C 1
ATOM 641 O O . THR A 1 87 ? 1.057 16.721 -13.510 1.00 75.50 87 THR A O 1
ATOM 644 N N . THR A 1 88 ? 1.922 14.959 -12.444 1.00 71.44 88 THR A N 1
ATOM 645 C CA . THR A 1 88 ? 3.328 15.312 -12.713 1.00 71.44 88 THR A CA 1
ATOM 646 C C . THR A 1 88 ? 3.888 14.683 -13.985 1.00 71.44 88 THR A C 1
ATOM 648 O O . THR A 1 88 ? 5.009 15.006 -14.365 1.00 71.44 88 THR A O 1
ATOM 651 N N . GLY A 1 89 ? 3.178 13.725 -14.589 1.00 78.19 89 GLY A N 1
ATOM 652 C CA . GLY A 1 89 ? 3.679 12.927 -15.711 1.00 78.19 89 GLY A CA 1
ATOM 653 C C . GLY A 1 89 ? 4.873 12.030 -15.366 1.00 78.19 89 GLY A C 1
ATOM 654 O O . GLY A 1 89 ? 5.423 11.377 -16.249 1.00 78.19 89 GLY A O 1
ATOM 655 N N . ARG A 1 90 ? 5.301 11.969 -14.094 1.00 84.69 90 ARG A N 1
ATOM 656 C CA . ARG A 1 90 ? 6.461 11.167 -13.686 1.00 84.69 90 ARG A CA 1
ATOM 657 C C . ARG A 1 90 ? 6.173 9.686 -13.899 1.00 84.69 90 ARG A C 1
ATOM 659 O O . ARG A 1 90 ? 5.195 9.168 -13.356 1.00 84.69 90 ARG A O 1
ATOM 666 N N . ALA A 1 91 ? 7.044 9.020 -14.650 1.00 89.38 91 ALA A N 1
ATOM 667 C CA . ALA A 1 91 ? 6.997 7.577 -14.817 1.00 89.38 91 ALA A CA 1
ATOM 668 C C . ALA A 1 91 ? 7.172 6.882 -13.460 1.00 89.38 91 ALA A C 1
ATOM 670 O O . ALA A 1 91 ? 8.012 7.275 -12.641 1.00 89.38 91 ALA A O 1
ATOM 671 N N . ARG A 1 92 ? 6.360 5.858 -13.214 1.00 95.50 92 ARG A N 1
ATOM 672 C CA . ARG A 1 92 ? 6.528 4.965 -12.070 1.00 95.50 92 ARG A CA 1
ATOM 673 C C . ARG A 1 92 ? 7.516 3.871 -12.435 1.00 95.50 92 ARG A C 1
ATOM 675 O O . ARG A 1 92 ? 7.445 3.282 -13.509 1.00 95.50 92 ARG A O 1
ATOM 682 N N . ARG A 1 93 ? 8.390 3.558 -11.488 1.00 97.25 93 ARG A N 1
ATOM 683 C CA . ARG A 1 93 ? 9.163 2.318 -11.492 1.00 97.25 93 ARG A CA 1
ATOM 684 C C . ARG A 1 93 ? 8.176 1.166 -11.357 1.00 97.25 93 ARG A C 1
ATOM 686 O O . ARG A 1 93 ? 7.259 1.264 -10.535 1.00 97.25 93 ARG A O 1
ATOM 693 N N . CYS A 1 94 ? 8.354 0.108 -12.138 1.00 98.31 94 CYS A N 1
ATOM 694 C CA . CYS A 1 94 ? 7.472 -1.058 -12.155 1.00 98.31 94 CYS A CA 1
ATOM 695 C C . CYS A 1 94 ? 8.260 -2.321 -11.811 1.00 98.31 94 CYS A C 1
ATOM 697 O O . CYS A 1 94 ? 9.460 -2.403 -12.060 1.00 98.31 94 CYS A O 1
ATOM 699 N N . GLY A 1 95 ? 7.585 -3.292 -11.212 1.00 98.50 95 GLY A N 1
ATOM 700 C CA . GLY A 1 95 ? 8.206 -4.519 -10.748 1.00 98.50 95 GLY A CA 1
ATOM 701 C C . GLY A 1 95 ? 7.183 -5.601 -10.461 1.00 98.50 95 GLY A C 1
ATOM 702 O O . GLY A 1 95 ? 5.980 -5.336 -10.436 1.00 98.50 95 GLY A O 1
ATOM 703 N N . TRP A 1 96 ? 7.651 -6.820 -10.215 1.00 98.69 96 TRP A N 1
ATOM 704 C CA . TRP A 1 96 ? 6.758 -7.925 -9.879 1.00 98.69 96 TRP A CA 1
ATOM 705 C C . TRP A 1 96 ? 5.992 -7.681 -8.580 1.00 98.69 96 TRP A C 1
ATOM 707 O O . TRP A 1 96 ? 6.395 -6.892 -7.716 1.00 98.69 96 TRP A O 1
ATOM 717 N N . PHE A 1 97 ? 4.873 -8.387 -8.441 1.00 98.44 97 PHE A N 1
ATOM 718 C CA . PHE A 1 97 ? 4.171 -8.506 -7.172 1.00 98.44 97 PHE A CA 1
ATOM 719 C C . PHE A 1 97 ? 5.125 -8.995 -6.077 1.00 98.44 97 PHE A C 1
ATOM 721 O O . PHE A 1 97 ? 5.827 -9.990 -6.256 1.00 98.44 97 PHE A O 1
ATOM 728 N N . ASP A 1 98 ? 5.137 -8.299 -4.943 1.00 98.25 98 ASP A N 1
ATOM 729 C CA . ASP A 1 98 ? 5.977 -8.644 -3.799 1.00 98.25 98 ASP A CA 1
ATOM 730 C C . ASP A 1 98 ? 5.107 -9.127 -2.629 1.00 98.25 98 ASP A C 1
ATOM 732 O O . ASP A 1 98 ? 4.511 -8.346 -1.880 1.00 98.25 98 ASP A O 1
ATOM 736 N N . ALA A 1 99 ? 5.037 -10.450 -2.473 1.00 98.00 99 ALA A N 1
ATOM 737 C CA . ALA A 1 99 ? 4.270 -11.090 -1.409 1.00 98.00 99 ALA A CA 1
ATOM 738 C C . ALA A 1 99 ? 4.857 -10.839 -0.008 1.00 98.00 99 ALA A C 1
ATOM 740 O O . ALA A 1 99 ? 4.120 -10.867 0.978 1.00 98.00 99 ALA A O 1
ATOM 741 N N . VAL A 1 100 ? 6.168 -10.594 0.103 1.00 98.25 100 VAL A N 1
ATOM 742 C CA . VAL A 1 100 ? 6.832 -10.334 1.390 1.00 98.25 100 VAL A CA 1
ATOM 743 C C . VAL A 1 100 ? 6.421 -8.959 1.903 1.00 98.25 100 VAL A C 1
ATOM 745 O O . VAL A 1 100 ? 6.029 -8.821 3.064 1.00 98.25 100 VAL A O 1
ATOM 748 N N . ILE A 1 101 ? 6.434 -7.961 1.019 1.00 96.50 101 ILE A N 1
ATOM 749 C CA . ILE A 1 101 ? 5.926 -6.618 1.303 1.00 96.50 101 ILE A CA 1
ATOM 750 C C . ILE A 1 101 ? 4.428 -6.658 1.614 1.00 96.50 101 ILE A C 1
ATOM 752 O O . ILE A 1 101 ? 3.998 -6.047 2.596 1.00 96.50 101 ILE A O 1
ATOM 756 N N . LEU A 1 102 ? 3.629 -7.393 0.829 1.00 98.19 102 LEU A N 1
ATOM 757 C CA . LEU A 1 102 ? 2.192 -7.491 1.085 1.00 98.19 102 LEU A CA 1
ATOM 758 C C . LEU A 1 102 ? 1.905 -8.122 2.451 1.00 98.19 102 LEU A C 1
ATOM 760 O O . LEU A 1 102 ? 1.074 -7.600 3.189 1.00 98.19 102 LEU A O 1
ATOM 764 N N . ARG A 1 103 ? 2.615 -9.194 2.826 1.00 98.31 103 ARG A N 1
ATOM 765 C CA . ARG A 1 103 ? 2.480 -9.808 4.155 1.00 98.31 103 ARG A CA 1
ATOM 766 C C . ARG A 1 103 ? 2.741 -8.792 5.263 1.00 98.31 103 ARG A C 1
ATOM 768 O O . ARG A 1 103 ? 1.958 -8.701 6.202 1.00 98.31 103 ARG A O 1
ATOM 775 N N . ARG A 1 104 ? 3.792 -7.979 5.128 1.00 97.88 104 ARG A N 1
ATOM 776 C CA . ARG A 1 104 ? 4.102 -6.924 6.100 1.00 97.88 104 ARG A CA 1
ATOM 777 C C . ARG A 1 104 ? 2.991 -5.870 6.182 1.00 97.88 104 ARG A C 1
ATOM 779 O O . ARG A 1 104 ? 2.649 -5.435 7.278 1.00 97.88 104 ARG A O 1
ATOM 786 N N . ALA A 1 105 ? 2.401 -5.489 5.049 1.00 98.06 105 ALA A N 1
ATOM 787 C CA . ALA A 1 105 ? 1.258 -4.578 5.024 1.00 98.06 105 ALA A CA 1
ATOM 788 C C . ALA A 1 105 ? 0.009 -5.190 5.685 1.00 98.06 105 ALA A C 1
ATOM 790 O O . ALA A 1 105 ? -0.692 -4.487 6.409 1.00 98.06 105 ALA A O 1
ATOM 791 N N . ILE A 1 106 ? -0.244 -6.489 5.491 1.00 98.56 106 ILE A N 1
ATOM 792 C CA . ILE A 1 106 ? -1.328 -7.220 6.167 1.00 98.56 106 ILE A CA 1
ATOM 793 C C . ILE A 1 106 ? -1.138 -7.184 7.685 1.00 98.56 106 ILE A C 1
ATOM 795 O O . ILE A 1 106 ? -2.073 -6.826 8.396 1.00 98.56 106 ILE A O 1
ATOM 799 N N . GLU A 1 1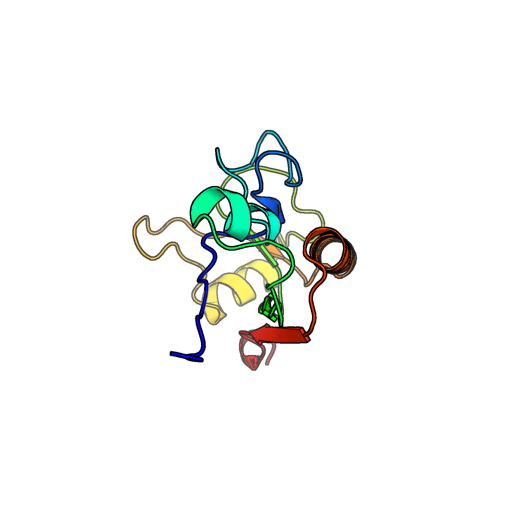07 ? 0.067 -7.497 8.166 1.00 98.31 107 GLU A N 1
ATOM 800 C CA . GLU A 1 107 ? 0.393 -7.528 9.597 1.00 98.31 107 GLU A CA 1
ATOM 801 C C . GLU A 1 107 ? 0.214 -6.164 10.276 1.00 98.31 107 GLU A C 1
ATOM 803 O O . GLU A 1 107 ? -0.374 -6.092 11.349 1.00 98.31 107 GLU A O 1
ATOM 808 N N . ILE A 1 108 ? 0.705 -5.078 9.668 1.00 97.94 108 ILE A N 1
ATOM 809 C CA . ILE A 1 108 ? 0.653 -3.742 10.290 1.00 97.94 108 ILE A CA 1
ATOM 810 C C . ILE A 1 108 ? -0.775 -3.181 10.324 1.00 97.94 108 ILE A C 1
ATOM 812 O O . ILE A 1 108 ? -1.131 -2.455 11.248 1.00 97.94 108 ILE A O 1
ATOM 816 N N . ASN A 1 109 ? -1.585 -3.485 9.310 1.00 98.44 109 ASN A N 1
ATOM 817 C CA . ASN A 1 109 ? -2.919 -2.905 9.173 1.00 98.44 109 ASN A CA 1
ATOM 818 C C . ASN A 1 109 ? -4.039 -3.819 9.672 1.00 98.44 109 ASN A C 1
ATOM 820 O O . ASN A 1 109 ? -5.186 -3.403 9.609 1.00 98.44 109 ASN A O 1
ATOM 824 N N . SER A 1 110 ? -3.751 -5.047 10.115 1.00 98.06 110 SER A N 1
ATOM 825 C CA . SER A 1 110 ? -4.782 -6.034 10.476 1.00 98.06 110 SER A CA 1
ATOM 826 C C . SER A 1 110 ? -5.826 -6.226 9.361 1.00 98.06 110 SER A C 1
ATOM 828 O O . SER A 1 110 ? -7.032 -6.198 9.603 1.00 98.06 110 SER A O 1
ATOM 830 N N . ILE A 1 111 ? -5.356 -6.370 8.116 1.00 98.56 111 ILE A N 1
ATOM 831 C CA . ILE A 1 111 ? -6.211 -6.404 6.918 1.00 98.56 111 ILE A CA 1
ATOM 832 C C . ILE A 1 111 ? -7.219 -7.559 6.998 1.00 98.56 111 ILE A C 1
ATOM 834 O O . ILE A 1 111 ? -6.837 -8.716 7.162 1.00 98.56 111 ILE A O 1
ATOM 838 N N . SER A 1 112 ? -8.502 -7.242 6.817 1.00 98.62 112 SER A N 1
ATOM 839 C CA . SER A 1 112 ? -9.617 -8.198 6.839 1.00 98.62 112 SER A CA 1
ATOM 840 C C . SER A 1 112 ? -9.850 -8.864 5.479 1.00 98.62 112 SER A C 1
ATOM 842 O O . SER A 1 112 ? -10.305 -10.004 5.410 1.00 98.62 112 SER A O 1
ATOM 844 N N . GLY A 1 113 ? -9.531 -8.171 4.384 1.00 98.50 113 GLY A N 1
ATOM 845 C CA . GLY A 1 113 ? -9.605 -8.716 3.029 1.00 98.50 113 GLY A CA 1
ATOM 846 C C . GLY A 1 113 ? -8.833 -7.879 2.019 1.00 98.50 113 GLY A C 1
ATOM 847 O O . GLY A 1 113 ? -8.430 -6.752 2.301 1.00 98.50 113 GLY A O 1
ATOM 848 N N . LEU A 1 114 ? -8.607 -8.445 0.835 1.00 98.44 114 LEU A N 1
ATOM 849 C CA . LEU A 1 114 ? -7.819 -7.818 -0.222 1.00 98.44 114 LEU A CA 1
ATOM 850 C C . LEU A 1 114 ? -8.668 -7.553 -1.463 1.00 98.44 114 LEU A C 1
ATOM 852 O O . LEU A 1 114 ? -9.392 -8.427 -1.931 1.00 98.44 114 LEU A O 1
ATOM 856 N N . CYS A 1 115 ? -8.502 -6.366 -2.037 1.00 98.56 115 CYS A N 1
ATOM 857 C CA . CYS A 1 115 ? -8.932 -6.042 -3.389 1.00 98.56 115 CYS A CA 1
ATOM 858 C C . CYS A 1 115 ? -7.703 -6.062 -4.304 1.00 98.56 115 CYS A C 1
ATOM 860 O O . CYS A 1 115 ? -6.831 -5.193 -4.196 1.00 98.56 115 CYS A O 1
ATOM 862 N N . LEU A 1 116 ? -7.622 -7.069 -5.180 1.00 98.44 116 LEU A N 1
ATOM 863 C CA . LEU A 1 116 ? -6.572 -7.175 -6.191 1.00 98.44 116 LEU A CA 1
ATOM 864 C C . LEU A 1 116 ? -6.978 -6.391 -7.441 1.00 98.44 116 LEU A C 1
ATOM 866 O O . LEU A 1 116 ? -8.003 -6.668 -8.058 1.00 98.44 116 LEU A O 1
ATOM 870 N N . THR A 1 117 ? -6.157 -5.422 -7.825 1.00 98.44 117 THR A N 1
ATOM 871 C CA . THR A 1 117 ? -6.436 -4.495 -8.927 1.00 98.44 117 THR A CA 1
ATOM 872 C C . THR A 1 117 ? -5.466 -4.687 -10.088 1.00 98.44 117 THR A C 1
ATOM 874 O O . THR A 1 117 ? -4.350 -5.178 -9.906 1.00 98.44 117 THR A O 1
ATOM 877 N N . LYS A 1 118 ? -5.876 -4.247 -11.285 1.00 97.88 118 LYS A N 1
ATOM 878 C CA . LYS A 1 118 ? -5.064 -4.259 -12.514 1.00 97.88 118 LYS A CA 1
ATOM 879 C C . LYS A 1 118 ? -4.566 -5.644 -12.941 1.00 97.88 118 LYS A C 1
ATOM 881 O O . LYS A 1 118 ? -3.443 -5.776 -13.424 1.00 97.88 118 LYS A O 1
ATOM 886 N N . LEU A 1 119 ? -5.380 -6.677 -12.734 1.00 97.94 119 LEU A N 1
ATOM 887 C CA . LEU A 1 119 ? -5.040 -8.037 -13.155 1.00 97.94 119 LEU A CA 1
ATOM 888 C C . LEU A 1 119 ? -4.956 -8.154 -14.689 1.00 97.94 119 LEU A C 1
ATOM 890 O O . LEU A 1 119 ? -4.070 -8.828 -15.195 1.00 97.94 119 LEU A O 1
ATOM 894 N N . ASP A 1 120 ? -5.784 -7.396 -15.410 1.00 97.56 120 ASP A N 1
ATOM 895 C CA . ASP A 1 120 ? -5.829 -7.258 -16.877 1.00 97.56 120 ASP A CA 1
ATOM 896 C C . ASP A 1 120 ? -4.524 -6.736 -17.515 1.00 97.56 120 ASP A C 1
ATOM 898 O O . ASP A 1 120 ? -4.313 -6.836 -18.727 1.00 97.56 120 ASP A O 1
ATOM 902 N N . VAL A 1 121 ? -3.627 -6.167 -16.705 1.00 97.88 121 VAL A N 1
ATOM 903 C CA . VAL A 1 121 ? -2.295 -5.728 -17.144 1.00 97.88 121 VAL A CA 1
ATOM 904 C C . VAL A 1 121 ? -1.342 -6.914 -17.318 1.00 97.88 121 VAL A C 1
ATOM 906 O O . VAL A 1 121 ? -0.345 -6.777 -18.020 1.00 97.88 121 VAL A O 1
ATOM 909 N N . LEU A 1 122 ? -1.633 -8.054 -16.687 1.00 96.12 122 LEU A N 1
ATOM 910 C CA . LEU A 1 122 ? -0.817 -9.268 -16.774 1.00 96.12 122 LEU A CA 1
ATOM 911 C C . LEU A 1 122 ? -1.267 -10.240 -17.873 1.00 96.12 122 LEU A C 1
ATOM 913 O O . LEU A 1 122 ? -0.557 -11.213 -18.126 1.00 96.12 122 LEU A O 1
ATOM 917 N N . ASP A 1 123 ? -2.413 -9.979 -18.505 1.00 90.31 123 ASP A N 1
ATOM 918 C CA . ASP A 1 123 ? -2.814 -10.620 -19.766 1.00 90.31 123 ASP A CA 1
ATOM 919 C C . ASP A 1 123 ? -1.896 -10.176 -20.925 1.00 90.31 123 ASP A C 1
ATOM 921 O O . ASP A 1 123 ? -2.084 -10.642 -22.068 1.00 90.31 123 ASP A O 1
#

Radius of gyration: 15.74 Å; chains: 1; bounding box: 43×26×40 Å

InterPro domains:
  IPR001114 Adenylosuccinate synthetase [MF_00011] (1-123)
  IPR001114 Adenylosuccinate synthetase [PF00709] (2-123)
  IPR001114 Adenylosuccinate synthetase [PTHR11846] (2-123)
  IPR001114 Adenylosuccinate synthetase [SM00788] (1-123)
  IPR027417 P-loop containing nucleoside triphosphate hydrolase [SSF52540] (2-123)
  IPR042109 Adenylosuccinate synthetase, domain 1 [G3DSA:3.40.440.10] (1-52)
  IPR042111 Adenylosuccinate synthetase, domain 3 [G3DSA:3.90.170.10] (53-123)

Organism: Pseudomonas viridiflava (NCBI:txid33069)